Protein AF-A0A1Q9EUI8-F1 (afdb_monomer_lite)

Structure (mmCIF, N/CA/C/O backbone):
data_AF-A0A1Q9EUI8-F1
#
_entry.id   AF-A0A1Q9EUI8-F1
#
loop_
_atom_site.group_PDB
_atom_site.id
_atom_site.type_symbol
_atom_site.label_atom_id
_atom_site.label_alt_id
_atom_site.label_comp_id
_atom_site.label_asym_id
_atom_site.label_entity_id
_atom_site.label_seq_id
_atom_site.pdbx_PDB_ins_code
_atom_site.Cartn_x
_atom_site.Cartn_y
_atom_site.Cartn_z
_atom_site.occupancy
_atom_site.B_iso_or_equiv
_atom_site.auth_seq_id
_atom_site.auth_comp_id
_atom_site.auth_asym_id
_atom_site.auth_atom_id
_atom_site.pdbx_PDB_model_num
ATOM 1 N N . MET A 1 1 ? -16.552 -0.511 20.738 1.00 85.88 1 MET A N 1
ATOM 2 C CA . MET A 1 1 ? -16.763 0.310 19.529 1.00 85.88 1 MET A CA 1
ATOM 3 C C . MET A 1 1 ? -15.415 0.880 19.146 1.00 85.88 1 MET A C 1
ATOM 5 O O . MET A 1 1 ? -14.606 1.103 20.036 1.00 85.88 1 MET A O 1
ATOM 9 N N . LEU A 1 2 ? -15.157 1.035 17.858 1.00 90.06 2 LEU A N 1
ATOM 10 C CA . LEU A 1 2 ? -13.995 1.731 17.328 1.00 90.06 2 LEU A CA 1
ATOM 11 C C . LEU A 1 2 ? -14.451 3.131 16.952 1.00 90.06 2 LEU A C 1
ATOM 13 O O . LEU A 1 2 ? -15.396 3.254 16.171 1.00 90.06 2 LEU A O 1
ATOM 17 N N . HIS A 1 3 ? -13.811 4.157 17.494 1.00 92.50 3 HIS A N 1
ATOM 18 C CA . HIS A 1 3 ? -14.064 5.537 17.092 1.00 92.50 3 HIS A CA 1
ATOM 19 C C . HIS A 1 3 ? -12.911 5.986 16.213 1.00 92.50 3 HIS A C 1
ATOM 21 O O . HIS A 1 3 ? -11.756 5.877 16.607 1.00 92.50 3 HIS A O 1
ATOM 27 N N . ILE A 1 4 ? -13.214 6.447 15.004 1.00 93.00 4 ILE A N 1
ATOM 28 C CA . ILE A 1 4 ? -12.215 6.948 14.070 1.00 93.00 4 ILE A CA 1
ATOM 29 C C . ILE A 1 4 ? -12.422 8.446 13.930 1.00 93.00 4 ILE A C 1
ATOM 31 O O . ILE A 1 4 ? -13.488 8.886 13.507 1.00 93.00 4 ILE A O 1
ATOM 35 N N . SER A 1 5 ? -11.398 9.224 14.253 1.00 93.31 5 SER A N 1
ATOM 36 C CA . SER A 1 5 ? -11.382 10.679 14.111 1.00 93.31 5 SER A CA 1
ATOM 37 C C . SER A 1 5 ? -10.176 11.142 13.301 1.00 93.31 5 SER A C 1
ATOM 39 O O . SER A 1 5 ? -9.190 10.426 13.145 1.00 93.31 5 SER A O 1
ATOM 41 N N . GLN A 1 6 ? -10.246 12.336 12.729 1.00 90.56 6 GLN A N 1
ATOM 42 C CA . GLN A 1 6 ? -9.088 12.981 12.115 1.00 90.56 6 GLN A CA 1
ATOM 43 C C . GLN A 1 6 ? -8.193 13.613 13.188 1.00 90.56 6 GLN A C 1
ATOM 45 O O . GLN A 1 6 ? -8.646 13.921 14.288 1.00 90.56 6 GLN A O 1
ATOM 50 N N . LEU A 1 7 ? -6.936 13.914 12.845 1.00 86.19 7 LEU A N 1
ATOM 51 C CA . LEU A 1 7 ? -6.047 14.704 13.716 1.00 86.19 7 LEU A CA 1
ATOM 52 C C . LEU A 1 7 ? -6.589 16.105 14.051 1.00 86.19 7 LEU A C 1
ATOM 54 O O . LEU A 1 7 ? -6.167 16.706 15.034 1.00 86.19 7 LEU A O 1
ATOM 58 N N . SER A 1 8 ? -7.522 16.624 13.249 1.00 86.06 8 SER A N 1
ATOM 59 C CA . SER A 1 8 ? -8.253 17.862 13.538 1.00 86.06 8 SER A CA 1
ATOM 60 C C . SER A 1 8 ? -9.225 17.733 14.722 1.00 86.06 8 SER A C 1
ATOM 62 O O . SER A 1 8 ? -9.720 18.750 15.201 1.00 86.06 8 SER A O 1
ATOM 64 N N . GLY A 1 9 ? -9.500 16.511 15.196 1.00 81.12 9 GLY A N 1
ATOM 65 C CA . GLY A 1 9 ? -10.494 16.210 16.229 1.00 81.12 9 GLY A CA 1
ATOM 66 C C . GLY A 1 9 ? -11.904 15.949 15.687 1.00 81.12 9 GLY A C 1
ATOM 67 O O . GLY A 1 9 ? -12.817 15.709 16.471 1.00 81.12 9 GLY A O 1
ATOM 68 N N . GLU A 1 10 ? -12.099 15.983 14.366 1.00 87.31 10 GLU A N 1
ATOM 69 C CA . GLU A 1 10 ? -13.381 15.658 13.732 1.00 87.31 10 GLU A CA 1
ATOM 70 C C . GLU A 1 10 ? -13.632 14.143 13.765 1.00 87.31 10 GLU A C 1
ATOM 72 O O . GLU A 1 10 ? -12.829 13.367 13.241 1.00 87.31 10 GLU A O 1
ATOM 77 N N . GLU A 1 11 ? -14.739 13.708 14.377 1.00 88.25 11 GLU A N 1
ATOM 78 C CA . GLU A 1 11 ? -15.150 12.300 14.354 1.00 88.25 11 GLU A CA 1
ATOM 79 C C . GLU A 1 11 ? -15.605 11.920 12.942 1.00 88.25 11 GLU A C 1
ATOM 81 O O . GLU A 1 11 ? -16.542 12.496 12.393 1.00 88.25 11 GLU A O 1
ATOM 86 N N . LEU A 1 12 ? -14.920 10.945 12.347 1.00 88.31 12 LEU A N 1
ATOM 87 C CA . LEU A 1 12 ? -15.160 10.509 10.980 1.00 88.31 12 LEU A CA 1
ATOM 88 C C . LEU A 1 12 ? -16.247 9.436 10.916 1.00 88.31 12 LEU A C 1
ATOM 90 O O . LEU A 1 12 ? -17.139 9.487 10.071 1.00 88.31 12 LEU A O 1
ATOM 94 N N . THR A 1 13 ? -16.134 8.428 11.783 1.00 90.19 13 THR A N 1
ATOM 95 C CA . THR A 1 13 ? -17.095 7.330 11.901 1.00 90.19 13 THR A CA 1
ATOM 96 C C . THR A 1 13 ? -16.857 6.549 13.189 1.00 90.19 13 THR A C 1
ATOM 98 O O . THR A 1 13 ? -15.729 6.456 13.673 1.00 90.19 13 THR A O 1
ATOM 101 N N . SER A 1 14 ? -17.904 5.904 13.696 1.00 89.31 14 SER A N 1
ATOM 102 C CA . SER A 1 14 ? -17.799 4.882 14.736 1.00 89.31 14 SER A CA 1
ATOM 103 C C . SER A 1 14 ? -18.289 3.538 14.203 1.00 89.31 14 SER A C 1
ATOM 105 O O . SER A 1 14 ? -19.238 3.474 13.422 1.00 89.31 14 SER A O 1
ATOM 107 N N . LEU A 1 15 ? -17.598 2.456 14.562 1.00 86.75 15 LEU A N 1
ATOM 108 C CA . LEU A 1 15 ? -17.857 1.115 14.036 1.00 86.75 15 LEU A CA 1
ATOM 109 C C . LEU A 1 15 ? -17.890 0.070 15.162 1.00 86.75 15 LEU A C 1
ATOM 111 O O . LEU A 1 15 ? -17.099 0.139 16.108 1.00 86.75 15 LEU A O 1
ATOM 115 N N . PRO A 1 16 ? -18.779 -0.933 15.093 1.00 85.12 16 PRO A N 1
ATOM 116 C CA . PRO A 1 16 ? -18.750 -2.057 16.018 1.00 85.12 16 PRO A CA 1
ATOM 117 C C . PRO A 1 16 ? -17.591 -3.012 15.692 1.00 85.12 16 PRO A C 1
ATOM 119 O O . PRO A 1 16 ? -17.261 -3.242 14.531 1.00 85.12 16 PRO A O 1
ATOM 122 N N . LEU A 1 17 ? -17.007 -3.626 16.728 1.00 76.00 17 LEU A N 1
ATOM 123 C CA . LEU A 1 17 ? -15.852 -4.538 16.610 1.00 76.00 17 LEU A CA 1
ATOM 124 C C . LEU A 1 17 ? -16.139 -5.785 15.755 1.00 76.00 17 LEU A C 1
ATOM 126 O O . LEU A 1 17 ? -15.222 -6.421 15.261 1.00 76.00 17 LEU A O 1
ATOM 130 N N . ALA A 1 18 ? -17.412 -6.135 15.559 1.00 76.44 18 ALA A N 1
ATOM 131 C CA . ALA A 1 18 ? -17.811 -7.311 14.787 1.00 76.44 18 ALA A CA 1
ATOM 132 C C . ALA A 1 18 ? -17.657 -7.144 13.262 1.00 76.44 18 ALA A C 1
ATOM 134 O O . ALA A 1 18 ? -17.739 -8.132 12.536 1.00 76.44 18 ALA A O 1
ATOM 135 N N . GLU A 1 19 ? -17.477 -5.919 12.759 1.00 75.75 19 GLU A N 1
ATOM 136 C CA . GLU A 1 19 ? -17.459 -5.642 11.314 1.00 75.75 19 GLU A CA 1
ATOM 137 C C . GLU A 1 19 ? -16.065 -5.678 10.674 1.00 75.75 19 GLU A C 1
ATOM 139 O O . GLU A 1 19 ? -15.961 -5.633 9.447 1.00 75.75 19 GLU A O 1
ATOM 144 N N . LEU A 1 20 ? -14.994 -5.724 11.470 1.00 82.62 20 LEU A N 1
ATOM 145 C CA . LEU A 1 20 ? -13.619 -5.584 10.993 1.00 82.62 20 LEU A CA 1
ATOM 146 C C . LEU A 1 20 ? -12.701 -6.581 11.698 1.00 82.62 20 LEU A C 1
ATOM 148 O O . LEU A 1 20 ? -12.780 -6.739 12.910 1.00 82.62 20 LEU A O 1
ATOM 152 N N . SER A 1 21 ? -11.815 -7.230 10.942 1.00 84.88 21 SER A N 1
ATOM 153 C CA . SER A 1 21 ? -10.797 -8.121 11.507 1.00 84.88 21 SER A CA 1
ATOM 154 C C . SER A 1 21 ? -9.554 -7.344 11.952 1.00 84.88 21 SER A C 1
ATOM 156 O O . SER A 1 21 ? -9.131 -7.443 13.102 1.00 84.88 21 SER A O 1
ATOM 158 N N . ASP A 1 22 ? -9.005 -6.528 11.048 1.00 90.62 22 ASP A N 1
ATOM 159 C CA . ASP A 1 22 ? -7.679 -5.925 11.190 1.00 90.62 22 ASP A CA 1
ATOM 160 C C . ASP A 1 22 ? -7.650 -4.473 10.687 1.00 90.62 22 ASP A C 1
ATOM 162 O O . ASP A 1 22 ? -8.533 -4.014 9.949 1.00 90.62 22 ASP A O 1
ATOM 166 N N . VAL A 1 23 ? -6.582 -3.755 11.034 1.00 90.69 23 VAL A N 1
ATOM 167 C CA . VAL A 1 23 ? -6.323 -2.374 10.595 1.00 90.69 23 VAL A CA 1
ATOM 168 C C . VAL A 1 23 ? -6.336 -2.234 9.072 1.00 90.69 23 VAL A C 1
ATOM 170 O O . VAL A 1 23 ? -6.880 -1.250 8.560 1.00 90.69 23 VAL A O 1
ATOM 173 N N . LYS A 1 24 ? -5.821 -3.224 8.331 1.00 90.81 24 LYS A N 1
ATOM 174 C CA . LYS A 1 24 ? -5.903 -3.246 6.861 1.00 90.81 24 LYS A CA 1
ATOM 175 C C . LYS A 1 24 ? -7.343 -3.088 6.366 1.00 90.81 24 LYS A C 1
ATOM 177 O O . LYS A 1 24 ? -7.622 -2.229 5.527 1.00 90.81 24 LYS A O 1
ATOM 182 N N . ALA A 1 25 ? -8.263 -3.887 6.909 1.00 90.56 25 ALA A N 1
ATOM 183 C CA . ALA A 1 25 ? -9.671 -3.867 6.519 1.00 90.56 25 ALA A CA 1
ATOM 184 C C . ALA A 1 25 ? -10.327 -2.522 6.863 1.00 90.56 25 ALA A C 1
ATOM 186 O O . ALA A 1 25 ? -11.117 -1.997 6.074 1.00 90.56 25 ALA A O 1
ATOM 187 N N . LEU A 1 26 ? -9.952 -1.930 8.003 1.00 91.31 26 LEU A N 1
ATOM 188 C CA . LEU A 1 26 ? -10.417 -0.604 8.399 1.00 91.31 26 LEU A CA 1
ATOM 189 C C . LEU A 1 26 ? -9.962 0.471 7.400 1.00 91.31 26 LEU A C 1
ATOM 191 O O . LEU A 1 26 ? -10.805 1.195 6.874 1.00 91.31 26 LEU A O 1
ATOM 195 N N . LYS A 1 27 ? -8.669 0.533 7.056 1.00 91.38 27 LYS A N 1
ATOM 196 C CA . LYS A 1 27 ? -8.134 1.504 6.078 1.00 91.38 27 LYS A CA 1
ATOM 197 C C . LYS A 1 27 ? -8.788 1.363 4.699 1.00 91.38 27 LYS A C 1
ATOM 199 O O . LYS A 1 27 ? -9.186 2.355 4.083 1.00 91.38 27 LYS A O 1
ATOM 204 N N . GLN A 1 28 ? -8.962 0.128 4.223 1.00 90.12 28 GLN A N 1
ATOM 205 C CA . GLN A 1 28 ? -9.66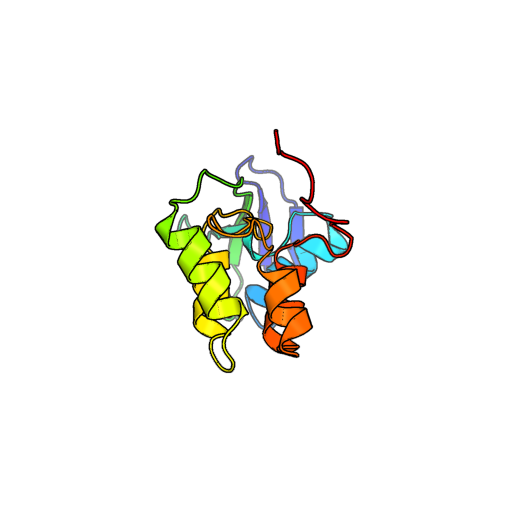2 -0.154 2.962 1.00 90.12 28 GLN A CA 1
ATOM 206 C C . GLN A 1 28 ? -11.132 0.286 2.996 1.00 90.12 28 GLN A C 1
ATOM 208 O O . GLN A 1 28 ? -11.684 0.712 1.977 1.00 90.12 28 GLN A O 1
ATOM 213 N N . ARG A 1 29 ? -11.795 0.168 4.150 1.00 90.19 29 ARG A N 1
ATOM 214 C CA . ARG A 1 29 ? -13.175 0.623 4.325 1.00 90.19 29 ARG A CA 1
ATOM 215 C C . ARG A 1 29 ? -13.262 2.145 4.358 1.00 90.19 29 ARG A C 1
ATOM 217 O O . ARG A 1 29 ? -14.128 2.689 3.679 1.00 90.19 29 ARG A O 1
ATOM 224 N N . LEU A 1 30 ? -12.338 2.821 5.041 1.00 90.38 30 LEU A N 1
ATOM 225 C CA . LEU A 1 30 ? -12.233 4.283 5.030 1.00 90.38 30 LEU A CA 1
ATOM 226 C C . LEU A 1 30 ? -12.044 4.824 3.607 1.00 90.38 30 LEU A C 1
ATOM 228 O O . LEU A 1 30 ? -12.724 5.770 3.212 1.00 90.38 30 LEU A O 1
ATOM 232 N N . HIS A 1 31 ? -11.202 4.169 2.804 1.00 90.69 31 HIS A N 1
ATOM 233 C CA . HIS A 1 31 ? -11.030 4.506 1.389 1.00 90.69 31 HIS A CA 1
ATOM 234 C C . HIS A 1 31 ? -12.351 4.387 0.610 1.00 90.69 31 HIS A C 1
ATOM 236 O O . HIS A 1 31 ? -12.794 5.346 -0.019 1.00 90.69 31 HIS A O 1
ATOM 242 N N . ARG A 1 32 ? -13.025 3.231 0.699 1.00 89.06 32 ARG A N 1
ATOM 243 C CA . ARG A 1 32 ? -14.249 2.954 -0.073 1.00 89.06 32 ARG A CA 1
ATOM 244 C C . ARG A 1 32 ? -15.474 3.752 0.374 1.00 89.06 32 ARG A C 1
ATOM 246 O O . ARG A 1 32 ? -16.282 4.120 -0.470 1.00 89.06 32 ARG A O 1
ATOM 253 N N . GLN A 1 33 ? -15.654 3.967 1.676 1.00 87.88 33 GLN A N 1
ATOM 254 C CA . GLN A 1 33 ? -16.870 4.583 2.222 1.00 87.88 33 GLN A CA 1
ATOM 255 C C . GLN A 1 33 ? -16.751 6.095 2.402 1.00 87.88 33 GLN A C 1
ATOM 257 O O . GLN A 1 33 ? -17.740 6.796 2.217 1.00 87.88 33 GLN A O 1
ATOM 262 N N . HIS A 1 34 ? -15.561 6.600 2.733 1.00 86.12 34 HIS A N 1
ATOM 263 C CA . HIS A 1 34 ? -15.348 8.021 3.025 1.00 86.12 34 HIS A CA 1
ATOM 264 C C . HIS A 1 34 ? -14.529 8.741 1.946 1.00 86.12 34 HIS A C 1
ATOM 266 O O . HIS A 1 34 ? -14.219 9.918 2.104 1.00 86.12 34 HIS A O 1
ATOM 272 N N . GLY A 1 35 ? -14.151 8.054 0.860 1.00 86.06 35 GLY A N 1
ATOM 273 C CA . GLY A 1 35 ? -13.347 8.640 -0.217 1.00 86.06 35 GLY A CA 1
ATOM 274 C C . GLY A 1 35 ? -11.940 9.048 0.229 1.00 86.06 35 GLY A C 1
ATOM 275 O O . GLY A 1 35 ? -11.301 9.875 -0.420 1.00 86.06 35 GLY A O 1
ATOM 276 N N . MET A 1 36 ? -11.460 8.501 1.350 1.00 88.06 36 MET A N 1
ATOM 277 C CA . MET A 1 36 ? -10.099 8.737 1.828 1.00 88.06 36 MET A CA 1
ATOM 278 C C . MET A 1 36 ? -9.069 8.220 0.823 1.00 88.06 36 MET A C 1
ATOM 280 O O . MET A 1 36 ? -9.392 7.350 0.021 1.00 88.06 36 MET A O 1
ATOM 284 N N . PRO A 1 37 ? -7.818 8.705 0.846 1.00 89.19 37 PRO A N 1
ATOM 285 C CA . PRO A 1 37 ? -6.774 8.174 -0.027 1.00 89.19 37 PRO A CA 1
ATOM 286 C C . PRO A 1 37 ? -6.494 6.685 0.259 1.00 89.19 37 PRO A C 1
ATOM 288 O O . PRO A 1 37 ? -6.959 6.164 1.271 1.00 89.19 37 PRO A O 1
ATOM 291 N N . PRO A 1 38 ? -5.760 5.969 -0.609 1.00 90.06 38 PRO A N 1
ATOM 292 C CA . PRO A 1 38 ? -5.550 4.528 -0.460 1.00 90.06 38 PRO A CA 1
ATOM 293 C C . PRO A 1 38 ? -4.859 4.143 0.856 1.00 90.06 38 PRO A C 1
ATOM 295 O O . PRO A 1 38 ? -4.243 4.993 1.503 1.00 90.06 38 PRO A O 1
ATOM 298 N N . ARG A 1 39 ? -4.934 2.864 1.264 1.00 90.06 39 ARG A N 1
ATOM 299 C CA . ARG A 1 39 ? -4.496 2.418 2.610 1.00 90.06 39 ARG A CA 1
ATOM 300 C C . ARG A 1 39 ? -3.063 2.824 2.961 1.00 90.06 39 ARG A C 1
ATOM 302 O O . ARG A 1 39 ? -2.786 3.182 4.100 1.00 90.06 39 ARG A O 1
ATOM 309 N N . PHE A 1 40 ? -2.186 2.840 1.966 1.00 90.19 40 PHE A N 1
ATOM 310 C CA . PHE A 1 40 ? -0.775 3.198 2.089 1.00 90.19 40 PHE A CA 1
ATOM 311 C C . PHE A 1 40 ? -0.555 4.665 2.478 1.00 90.19 40 PHE A C 1
ATOM 313 O O . PHE A 1 40 ? 0.417 5.004 3.146 1.00 90.19 40 PHE A O 1
ATOM 320 N N . ARG A 1 41 ? -1.518 5.531 2.151 1.00 91.62 41 ARG A N 1
ATOM 321 C CA . ARG A 1 41 ? -1.534 6.948 2.532 1.00 91.62 41 ARG A CA 1
ATOM 322 C C . ARG A 1 41 ? -2.270 7.214 3.839 1.00 91.62 41 ARG A C 1
ATOM 324 O O . ARG A 1 41 ? -2.322 8.360 4.277 1.00 91.62 41 ARG A O 1
ATOM 331 N N . GLN A 1 42 ? -2.851 6.189 4.454 1.00 91.69 42 GLN A N 1
ATOM 332 C CA . GLN A 1 42 ? -3.531 6.297 5.736 1.00 91.69 42 GLN A CA 1
ATOM 333 C C . GLN A 1 42 ? -2.641 5.731 6.851 1.00 91.69 42 GLN A C 1
ATOM 335 O O . GLN A 1 42 ? -2.193 4.579 6.821 1.00 91.69 42 GLN A O 1
ATOM 340 N N . ARG A 1 43 ? -2.411 6.534 7.888 1.00 92.00 43 ARG A N 1
ATOM 341 C CA . ARG A 1 43 ? -1.766 6.111 9.133 1.00 92.00 43 ARG A CA 1
ATOM 342 C C . ARG A 1 43 ? -2.795 6.174 10.245 1.00 92.00 43 ARG A C 1
ATOM 344 O O . ARG A 1 43 ? -3.291 7.250 10.556 1.00 92.00 43 ARG A O 1
ATOM 351 N N . LEU A 1 44 ? -3.139 5.016 10.802 1.00 91.88 44 LEU A N 1
ATOM 352 C CA . LEU A 1 44 ? -3.984 4.955 11.988 1.00 91.88 44 LEU A CA 1
ATOM 353 C C . LEU A 1 44 ? -3.095 5.027 13.217 1.00 91.88 44 LEU A C 1
ATOM 355 O O . LEU A 1 44 ? -2.108 4.301 13.308 1.00 91.88 44 LEU A O 1
ATOM 359 N N . LEU A 1 45 ? -3.451 5.916 14.127 1.00 93.00 45 LEU A N 1
ATOM 360 C CA . LEU A 1 45 ? -2.749 6.172 15.367 1.00 93.00 45 LEU A CA 1
ATOM 361 C C . LEU A 1 45 ? -3.676 5.795 16.520 1.00 93.00 45 LEU A C 1
ATOM 363 O O . LEU A 1 45 ? -4.819 6.242 16.551 1.00 93.00 45 LEU A O 1
ATOM 367 N N . HIS A 1 46 ? -3.186 5.015 17.472 1.00 91.94 46 HIS A N 1
ATOM 368 C CA . HIS A 1 46 ? -3.861 4.772 18.742 1.00 91.94 46 HIS A CA 1
ATOM 369 C C . HIS A 1 46 ? -2.982 5.336 19.853 1.00 91.94 46 HIS A C 1
ATOM 371 O O . HIS A 1 46 ? -1.809 4.974 19.951 1.00 91.94 46 HIS A O 1
ATOM 377 N N . GLU A 1 47 ? -3.513 6.287 20.624 1.00 88.19 47 GLU A N 1
ATOM 378 C CA . GLU A 1 47 ? -2.758 6.995 21.674 1.00 88.19 47 GLU A CA 1
ATOM 379 C C . GLU A 1 47 ? -1.428 7.599 21.163 1.00 88.19 47 GLU A C 1
ATOM 381 O O . GLU A 1 47 ? -0.419 7.625 21.861 1.00 88.19 47 GLU A O 1
ATOM 386 N N . GLY A 1 48 ? -1.410 8.064 19.907 1.00 86.00 48 GLY A N 1
ATOM 387 C CA . GLY A 1 48 ? -0.224 8.633 19.253 1.00 86.00 48 GLY A CA 1
ATOM 388 C C . GLY A 1 48 ? 0.732 7.615 18.615 1.00 86.00 48 GLY A C 1
ATOM 389 O O . GLY A 1 48 ? 1.683 8.025 17.952 1.00 86.00 48 GLY A O 1
ATOM 390 N N . ASN A 1 49 ? 0.474 6.311 18.742 1.00 90.38 49 ASN A N 1
ATOM 391 C CA . ASN A 1 49 ? 1.301 5.256 18.152 1.00 90.38 49 ASN A CA 1
ATOM 392 C C . ASN A 1 49 ? 0.710 4.744 16.837 1.00 90.38 49 ASN A C 1
ATOM 394 O O . ASN A 1 49 ? -0.467 4.391 16.782 1.00 90.38 49 ASN A O 1
ATOM 398 N N . ALA A 1 50 ? 1.530 4.659 15.787 1.00 90.25 50 ALA A N 1
ATOM 399 C CA . ALA A 1 50 ? 1.099 4.130 14.495 1.00 90.25 50 ALA A CA 1
ATOM 400 C C . ALA A 1 50 ? 0.822 2.625 14.577 1.00 90.25 50 ALA A C 1
ATOM 402 O O . 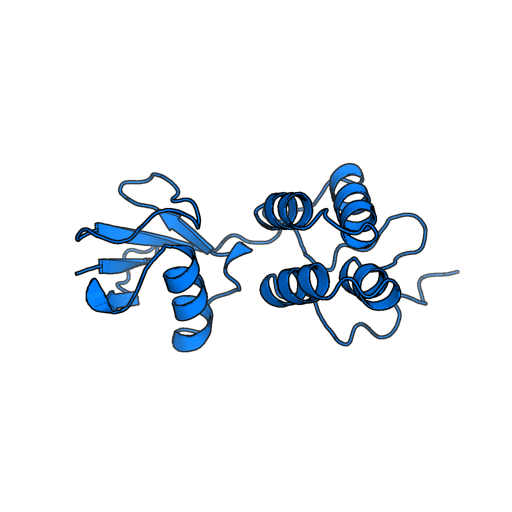ALA A 1 50 ? 1.668 1.854 15.028 1.00 90.25 50 ALA A O 1
ATOM 403 N N . LEU A 1 51 ? -0.357 2.219 14.112 1.00 91.00 51 LEU A N 1
ATOM 404 C CA . LEU A 1 51 ? -0.754 0.822 14.024 1.00 91.00 51 LEU A CA 1
ATOM 405 C C . LEU A 1 51 ? -0.365 0.227 12.667 1.00 91.00 51 LEU A C 1
ATOM 407 O O . LEU A 1 51 ? -0.640 0.810 11.608 1.00 91.00 51 LEU A O 1
ATOM 411 N N . ASP A 1 52 ? 0.236 -0.959 12.727 1.00 87.75 52 ASP A N 1
ATOM 412 C CA . ASP A 1 52 ? 0.505 -1.800 11.565 1.00 87.75 52 ASP A CA 1
ATOM 413 C C . ASP A 1 52 ? -0.804 -2.367 10.985 1.00 87.75 52 ASP A C 1
ATOM 415 O O . ASP A 1 52 ? -1.800 -2.530 11.692 1.00 87.75 52 ASP A O 1
ATOM 419 N N . ASP A 1 53 ? -0.799 -2.683 9.693 1.00 86.38 53 ASP A N 1
ATOM 420 C CA . ASP A 1 53 ? -1.931 -3.267 8.973 1.00 86.38 53 ASP A CA 1
ATOM 421 C C . ASP A 1 53 ? -2.364 -4.629 9.544 1.00 86.38 53 ASP A C 1
ATOM 423 O O . ASP A 1 53 ? -3.549 -4.965 9.460 1.00 86.38 53 ASP A O 1
ATOM 427 N N . ALA A 1 54 ? -1.435 -5.374 10.155 1.00 85.81 54 ALA A N 1
ATOM 428 C CA . ALA A 1 54 ? -1.679 -6.676 10.778 1.00 85.81 54 ALA A CA 1
ATOM 429 C C . ALA A 1 54 ? -2.278 -6.608 12.200 1.00 85.81 54 ALA A C 1
ATOM 431 O O . ALA A 1 54 ? -2.564 -7.651 12.795 1.00 85.81 54 ALA A O 1
ATOM 432 N N . VAL A 1 55 ? -2.447 -5.412 12.780 1.00 90.50 55 VAL A N 1
ATOM 433 C CA . VAL A 1 55 ? -3.024 -5.266 14.126 1.00 90.50 55 VAL A CA 1
ATOM 434 C C . VAL A 1 55 ? -4.509 -5.621 14.100 1.00 90.50 55 VAL A C 1
ATOM 436 O O . VAL A 1 55 ? -5.292 -5.037 13.346 1.00 90.50 55 VAL A O 1
ATOM 439 N N . LYS A 1 56 ? -4.896 -6.557 14.971 1.00 89.31 56 LYS A N 1
ATOM 440 C CA . LYS A 1 56 ? -6.288 -6.965 15.174 1.00 89.31 56 LYS A CA 1
ATOM 441 C C . LYS A 1 56 ? -7.055 -5.914 15.959 1.00 89.31 56 LYS A C 1
ATOM 443 O O . LYS A 1 56 ? -6.564 -5.391 16.956 1.00 89.31 56 LYS A O 1
ATOM 448 N N . LEU A 1 57 ? -8.283 -5.652 15.530 1.00 87.12 57 LEU A N 1
ATOM 449 C CA . LEU A 1 57 ? -9.184 -4.700 16.177 1.00 87.12 57 LEU A CA 1
ATOM 450 C C . LEU A 1 57 ? -10.203 -5.453 17.043 1.00 87.12 57 LEU A C 1
ATOM 452 O O . LEU A 1 57 ? -11.398 -5.449 16.765 1.00 87.12 57 LEU A O 1
ATOM 456 N N . ASP A 1 58 ? -9.720 -6.143 18.078 1.00 86.00 58 ASP A N 1
ATOM 457 C CA . ASP A 1 58 ? -10.549 -6.978 18.967 1.00 86.00 58 ASP A CA 1
ATOM 458 C C . ASP A 1 58 ? -11.127 -6.226 20.178 1.00 86.00 58 ASP A C 1
ATOM 460 O O . ASP A 1 58 ? -12.019 -6.725 20.868 1.00 86.00 58 ASP A O 1
ATOM 464 N N . SER A 1 59 ? -10.645 -5.008 20.414 1.00 87.81 59 SER A N 1
ATOM 465 C CA . SER A 1 59 ? -10.946 -4.200 21.590 1.00 87.81 59 SER A CA 1
ATOM 466 C C . SER A 1 59 ? -11.394 -2.803 21.178 1.00 87.81 59 SER A C 1
ATOM 468 O O . SER A 1 59 ? -11.044 -2.312 20.107 1.00 87.81 59 SER A O 1
ATOM 470 N N . ALA A 1 60 ? -12.194 -2.151 22.023 1.00 89.12 60 ALA A N 1
ATOM 471 C CA . ALA A 1 60 ? -12.604 -0.773 21.780 1.00 89.12 60 ALA A CA 1
ATOM 472 C C . ALA A 1 60 ? -11.379 0.152 21.829 1.00 89.12 60 ALA A C 1
ATOM 474 O O . ALA A 1 60 ? -10.613 0.093 22.788 1.00 89.12 60 ALA A O 1
ATOM 475 N N . MET A 1 61 ? -11.200 0.968 20.792 1.00 90.56 61 MET A N 1
ATOM 476 C CA . MET A 1 61 ? -10.049 1.854 20.627 1.00 90.56 61 MET A CA 1
ATOM 477 C C . MET A 1 61 ? -10.497 3.156 19.973 1.00 90.56 61 MET A C 1
ATOM 479 O O . MET A 1 61 ? -11.371 3.147 19.097 1.00 90.56 61 MET A O 1
ATOM 483 N N . ASP A 1 62 ? -9.841 4.243 20.364 1.00 91.81 62 ASP A N 1
ATOM 484 C CA . ASP A 1 62 ? -9.971 5.541 19.717 1.00 91.81 62 ASP A CA 1
ATOM 485 C C . ASP A 1 62 ? -8.797 5.714 18.755 1.00 91.81 62 ASP A C 1
ATOM 487 O O . ASP A 1 62 ? -7.628 5.760 19.147 1.00 91.81 62 ASP A O 1
ATOM 491 N N . LEU A 1 63 ? -9.116 5.754 17.467 1.00 93.12 63 LEU A N 1
ATOM 492 C CA . LEU A 1 63 ? -8.155 5.764 16.380 1.00 93.12 63 LEU A CA 1
ATOM 493 C C . LEU A 1 63 ? -8.167 7.124 15.698 1.00 93.12 63 LEU A C 1
ATOM 495 O O . LEU A 1 63 ? -9.208 7.619 15.271 1.00 93.12 63 LEU A O 1
ATOM 499 N N . GLN A 1 64 ? -6.989 7.706 15.534 1.00 93.75 64 GLN A N 1
ATOM 500 C CA . GLN A 1 64 ? -6.803 8.917 14.753 1.00 93.75 64 GLN A CA 1
ATOM 501 C C . GLN A 1 64 ? -6.250 8.557 13.382 1.00 93.75 64 GLN A C 1
ATOM 503 O O . GLN A 1 64 ? -5.240 7.864 13.275 1.00 93.75 64 GLN A O 1
ATOM 508 N N . VAL A 1 65 ? -6.894 9.030 12.320 1.00 92.31 65 VAL A N 1
ATOM 509 C CA . VAL A 1 65 ? -6.395 8.875 10.956 1.00 92.31 65 VAL A CA 1
ATOM 510 C C . VAL A 1 65 ? -5.584 10.100 10.546 1.00 92.31 65 VAL A C 1
ATOM 512 O O . VAL A 1 65 ? -6.059 11.237 10.553 1.00 92.31 65 VAL A O 1
ATOM 515 N N . LEU A 1 66 ? -4.337 9.844 10.165 1.00 91.81 66 LEU A N 1
ATOM 516 C CA . LEU A 1 66 ? -3.432 10.795 9.542 1.00 91.81 66 LEU A CA 1
ATOM 517 C C . LEU A 1 66 ? -3.300 10.451 8.058 1.00 91.81 66 LEU A C 1
ATOM 519 O O . LEU A 1 66 ? -2.931 9.332 7.693 1.00 91.81 66 LEU A O 1
ATOM 523 N N . ILE A 1 67 ? -3.577 11.433 7.203 1.00 91.00 67 ILE A N 1
ATOM 524 C CA . ILE A 1 67 ? -3.331 11.330 5.768 1.00 91.00 67 ILE A CA 1
ATOM 525 C C . ILE A 1 67 ? -1.892 11.751 5.493 1.00 91.00 67 ILE A C 1
ATOM 527 O O . ILE A 1 67 ? -1.490 12.872 5.798 1.00 91.00 67 ILE A O 1
ATOM 531 N N . VAL A 1 68 ? -1.135 10.856 4.870 1.00 90.62 68 VAL A N 1
ATOM 532 C CA . VAL A 1 68 ? 0.245 11.100 4.468 1.00 90.62 68 VAL A CA 1
ATOM 533 C C . VAL A 1 68 ? 0.278 11.488 2.988 1.00 90.62 68 VAL A C 1
ATOM 535 O O . VAL A 1 68 ? -0.330 10.843 2.122 1.00 90.62 68 VAL A O 1
ATOM 538 N N . ALA A 1 69 ? 0.943 12.603 2.694 1.00 88.69 69 ALA A N 1
ATOM 539 C CA . ALA A 1 69 ? 1.236 13.020 1.329 1.00 88.69 69 ALA A CA 1
ATOM 540 C C . ALA A 1 69 ? 2.433 12.237 0.782 1.00 88.69 69 ALA A C 1
ATOM 542 O O . ALA A 1 69 ? 3.282 11.789 1.549 1.00 88.69 69 ALA A O 1
ATOM 543 N N . PHE A 1 70 ? 2.505 12.092 -0.539 1.00 87.75 70 PHE A N 1
ATOM 544 C CA . PHE A 1 70 ? 3.718 11.584 -1.165 1.00 87.75 70 PHE A CA 1
ATOM 545 C C . PHE A 1 70 ? 4.865 12.573 -0.937 1.00 87.75 70 PHE A C 1
ATOM 547 O O . PHE A 1 70 ? 4.674 13.789 -1.002 1.00 87.75 70 PHE A O 1
ATOM 554 N N . SER A 1 71 ? 6.040 12.040 -0.652 1.00 87.06 71 SER A N 1
ATOM 555 C CA . SER A 1 71 ? 7.300 12.752 -0.533 1.00 87.06 71 SER A CA 1
ATOM 556 C C . SER A 1 71 ? 8.225 12.359 -1.676 1.00 87.06 71 SER A C 1
ATOM 558 O O . SER A 1 71 ? 8.037 11.325 -2.321 1.00 87.06 71 SER A O 1
ATOM 560 N N . GLU A 1 72 ? 9.262 13.165 -1.895 1.00 81.69 72 GLU A N 1
ATOM 561 C CA . GLU A 1 72 ? 10.339 12.786 -2.801 1.00 81.69 72 GLU A CA 1
ATOM 562 C C . GLU A 1 72 ? 10.959 11.462 -2.355 1.00 81.69 72 GLU A C 1
ATOM 564 O O . GLU A 1 72 ? 11.326 11.279 -1.191 1.00 81.69 72 GLU A O 1
ATOM 569 N N . VAL A 1 73 ? 11.056 10.534 -3.301 1.00 83.75 73 VAL A N 1
ATOM 570 C CA . VAL A 1 73 ? 11.759 9.273 -3.112 1.00 83.75 73 VAL A CA 1
ATOM 571 C C . VAL A 1 73 ? 13.138 9.335 -3.720 1.00 83.75 73 VAL A C 1
ATOM 573 O O . VAL A 1 73 ? 13.345 9.881 -4.803 1.00 83.75 73 VAL A O 1
ATOM 576 N N . SER A 1 74 ? 14.086 8.728 -3.017 1.00 89.12 74 SER A N 1
ATOM 577 C CA . SER A 1 74 ? 15.437 8.545 -3.528 1.00 89.12 74 SER A CA 1
ATOM 578 C C . SER A 1 74 ? 15.436 7.689 -4.797 1.00 89.12 74 SER A C 1
ATOM 580 O O . SER A 1 74 ? 14.585 6.816 -4.991 1.00 89.12 74 SER A O 1
ATOM 582 N N . GLU A 1 75 ? 16.442 7.892 -5.646 1.00 86.62 75 GLU A N 1
ATOM 583 C CA . GLU A 1 75 ? 16.675 7.049 -6.825 1.00 86.62 75 GLU A CA 1
ATOM 584 C C . GLU A 1 75 ? 16.765 5.566 -6.454 1.00 86.62 75 GLU A C 1
ATOM 586 O O . GLU A 1 75 ? 16.216 4.718 -7.155 1.00 86.62 75 GLU A O 1
ATOM 591 N N . GLN A 1 76 ? 17.379 5.267 -5.306 1.00 88.00 76 GLN A N 1
ATOM 592 C CA . GLN A 1 76 ? 17.481 3.913 -4.779 1.00 88.00 76 GLN A CA 1
ATOM 593 C C . GLN A 1 76 ? 16.102 3.293 -4.523 1.00 88.00 76 GLN A C 1
ATOM 595 O O . GLN A 1 76 ? 15.866 2.176 -4.965 1.00 88.00 76 GLN A O 1
ATOM 600 N N . GLN A 1 77 ? 15.179 4.016 -3.881 1.00 89.19 77 GLN A N 1
ATOM 601 C CA . GLN A 1 77 ? 13.822 3.522 -3.610 1.00 89.19 77 GLN A CA 1
ATOM 602 C C . GLN A 1 77 ? 13.016 3.306 -4.893 1.00 89.19 77 GLN A C 1
ATOM 604 O O . GLN A 1 77 ? 12.317 2.302 -5.010 1.00 89.19 77 GLN A O 1
ATOM 609 N N . ARG A 1 78 ? 13.134 4.209 -5.879 1.00 89.12 78 ARG A N 1
ATOM 610 C CA . ARG A 1 78 ? 12.483 4.026 -7.190 1.00 89.12 78 ARG A CA 1
ATOM 611 C C . ARG A 1 78 ? 12.986 2.769 -7.885 1.00 89.12 78 ARG A C 1
ATOM 613 O O . ARG A 1 78 ? 12.202 1.951 -8.359 1.00 89.12 78 ARG A O 1
ATOM 620 N N . ARG A 1 79 ? 14.308 2.607 -7.920 1.00 88.94 79 ARG A N 1
ATOM 621 C CA . ARG A 1 79 ? 14.966 1.462 -8.543 1.00 88.94 79 ARG A CA 1
ATOM 622 C C . ARG A 1 79 ? 14.618 0.157 -7.831 1.00 88.94 79 ARG A C 1
ATOM 624 O O . ARG A 1 79 ? 14.362 -0.846 -8.490 1.00 88.94 79 ARG A O 1
ATOM 631 N N . GLU A 1 80 ? 14.584 0.167 -6.505 1.00 91.19 80 GLU A N 1
ATOM 632 C CA . GLU A 1 80 ? 14.206 -0.992 -5.701 1.00 91.19 80 GLU A CA 1
ATOM 633 C C . GLU A 1 80 ? 12.747 -1.388 -5.943 1.00 91.19 80 GLU A C 1
ATOM 635 O O . GLU A 1 80 ? 12.482 -2.562 -6.198 1.00 91.19 80 GLU A O 1
ATOM 640 N N . LEU A 1 81 ? 11.826 -0.417 -5.989 1.00 91.75 81 LEU A N 1
ATOM 641 C CA . LEU A 1 81 ? 10.425 -0.668 -6.329 1.00 91.75 81 LEU A CA 1
ATOM 642 C C . LEU A 1 81 ? 10.289 -1.277 -7.727 1.00 91.75 81 LEU A C 1
ATOM 644 O O . LEU A 1 81 ? 9.572 -2.259 -7.892 1.00 91.75 81 LEU A O 1
ATOM 648 N N . TYR A 1 82 ? 11.011 -0.747 -8.717 1.00 90.94 82 TYR A N 1
ATOM 649 C CA . TYR A 1 82 ? 11.023 -1.292 -10.073 1.00 90.94 82 TYR A CA 1
ATOM 650 C C . TYR A 1 82 ? 11.521 -2.746 -10.115 1.00 90.94 82 TYR A C 1
ATOM 652 O O . TYR A 1 82 ? 10.849 -3.612 -10.677 1.00 90.94 82 TYR A O 1
ATOM 660 N N . TYR A 1 83 ? 12.671 -3.045 -9.500 1.00 90.69 83 TYR A N 1
ATOM 661 C CA . TYR A 1 83 ? 13.222 -4.405 -9.498 1.00 90.69 83 TYR A CA 1
ATOM 662 C C . TYR A 1 83 ? 12.335 -5.394 -8.745 1.00 90.69 83 TYR A C 1
ATOM 664 O O . TYR A 1 83 ? 12.132 -6.512 -9.220 1.00 90.69 83 TYR A O 1
ATOM 672 N N . CYS A 1 84 ? 11.785 -4.988 -7.599 1.00 92.12 84 CYS A N 1
ATOM 673 C CA . CYS A 1 84 ? 10.849 -5.818 -6.851 1.00 92.12 84 CYS A CA 1
ATOM 674 C C . CYS A 1 84 ? 9.570 -6.050 -7.657 1.00 92.12 84 CYS A C 1
ATOM 676 O O . CYS A 1 84 ? 9.099 -7.179 -7.727 1.00 92.12 84 CYS A O 1
ATOM 678 N N . ALA A 1 85 ? 9.058 -5.024 -8.342 1.00 91.19 85 ALA A N 1
ATOM 679 C CA . ALA A 1 85 ? 7.878 -5.157 -9.185 1.00 91.19 85 ALA A CA 1
ATOM 680 C C . ALA A 1 85 ? 8.111 -6.042 -10.419 1.00 91.19 85 ALA A C 1
ATOM 682 O O . ALA A 1 85 ? 7.173 -6.646 -10.929 1.00 91.19 85 ALA A O 1
ATOM 683 N N . ALA A 1 86 ? 9.353 -6.139 -10.894 1.00 90.50 86 ALA A N 1
ATOM 684 C CA . ALA A 1 86 ? 9.737 -6.999 -12.007 1.00 90.50 86 ALA A CA 1
ATOM 685 C C . ALA A 1 86 ? 9.973 -8.462 -11.596 1.00 90.50 86 ALA A C 1
ATOM 687 O O . ALA A 1 86 ? 9.951 -9.346 -12.456 1.00 90.50 86 ALA A O 1
ATOM 688 N N . SER A 1 87 ? 10.223 -8.734 -10.316 1.00 90.19 87 SER A N 1
ATOM 689 C CA . SER A 1 87 ? 10.595 -10.060 -9.825 1.00 90.19 87 SER A CA 1
ATOM 690 C C . SER A 1 87 ? 9.419 -10.763 -9.163 1.00 90.19 87 SER A C 1
ATOM 692 O O . SER A 1 87 ? 8.719 -10.195 -8.330 1.00 90.19 87 SER A O 1
ATOM 694 N N . ASP A 1 88 ? 9.272 -12.049 -9.465 1.00 81.75 88 ASP A N 1
ATOM 695 C CA . ASP A 1 88 ? 8.305 -12.896 -8.775 1.00 81.75 88 ASP A CA 1
ATOM 696 C C . ASP A 1 88 ? 8.684 -13.067 -7.290 1.00 81.75 88 ASP A C 1
ATOM 698 O O . ASP A 1 88 ? 9.864 -13.021 -6.920 1.00 81.75 88 ASP A O 1
ATOM 702 N N . GLY A 1 89 ? 7.674 -13.229 -6.434 1.00 79.06 89 GLY A N 1
ATOM 703 C CA . GLY A 1 89 ? 7.821 -13.484 -4.998 1.00 79.06 89 GLY A CA 1
ATOM 704 C C . GLY A 1 89 ? 8.261 -12.296 -4.130 1.00 79.06 89 GLY A C 1
ATOM 705 O O . GLY A 1 89 ? 8.497 -12.482 -2.938 1.00 79.06 89 GLY A O 1
ATOM 706 N N . ARG A 1 90 ? 8.353 -11.072 -4.672 1.00 90.19 90 ARG A N 1
ATOM 707 C CA . ARG A 1 90 ? 8.788 -9.864 -3.929 1.00 90.19 90 ARG A CA 1
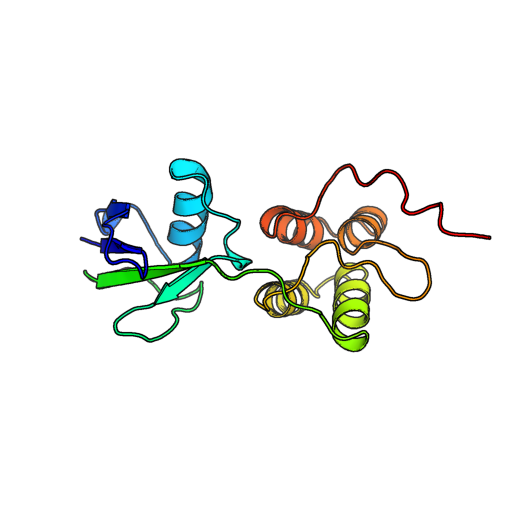ATOM 708 C C . ARG A 1 90 ? 7.640 -9.021 -3.368 1.00 90.19 90 ARG A C 1
ATOM 710 O O . ARG A 1 90 ? 7.835 -7.855 -3.035 1.00 90.19 90 ARG A O 1
ATOM 717 N N . LEU A 1 91 ? 6.450 -9.605 -3.219 1.00 91.12 91 LEU A N 1
ATOM 718 C CA . LEU A 1 91 ? 5.242 -8.903 -2.768 1.00 91.12 91 LEU A CA 1
ATOM 719 C C . LEU A 1 91 ? 5.447 -8.142 -1.447 1.00 91.12 91 LEU A C 1
ATOM 721 O O . LEU A 1 91 ? 5.074 -6.978 -1.349 1.00 91.12 91 LEU A O 1
ATOM 725 N N . ALA A 1 92 ? 6.084 -8.774 -0.457 1.00 91.31 92 ALA A N 1
ATOM 726 C CA . ALA A 1 92 ? 6.331 -8.160 0.850 1.00 91.31 92 ALA A CA 1
ATOM 727 C C . ALA A 1 92 ? 7.286 -6.954 0.775 1.00 91.31 92 ALA A C 1
ATOM 729 O O . ALA A 1 92 ? 7.121 -5.989 1.517 1.00 91.31 92 ALA A O 1
ATOM 730 N N . GLU A 1 93 ? 8.268 -6.987 -0.130 1.00 92.56 93 GLU A N 1
ATOM 731 C CA . GLU A 1 93 ? 9.197 -5.871 -0.342 1.00 92.56 93 GLU A CA 1
ATOM 732 C C . GLU A 1 93 ? 8.492 -4.704 -1.034 1.00 92.56 93 GLU A C 1
ATOM 734 O O . GLU A 1 93 ? 8.628 -3.560 -0.603 1.00 92.56 93 GLU A O 1
ATOM 739 N N . VAL A 1 94 ? 7.664 -4.995 -2.046 1.00 92.75 94 VAL A N 1
ATOM 740 C CA . VAL A 1 94 ? 6.818 -3.979 -2.686 1.00 92.75 94 VAL A CA 1
ATOM 741 C C . VAL A 1 94 ? 5.856 -3.364 -1.667 1.00 92.75 94 VAL A C 1
ATOM 743 O O . VAL A 1 94 ? 5.721 -2.145 -1.620 1.00 92.75 94 VAL A O 1
ATOM 746 N N . GLU A 1 95 ? 5.240 -4.169 -0.798 1.00 92.25 95 GLU A N 1
ATOM 747 C CA . GLU A 1 95 ? 4.361 -3.666 0.263 1.00 92.25 95 GLU A CA 1
ATOM 748 C C . GLU A 1 95 ? 5.113 -2.752 1.233 1.00 92.25 95 GLU A C 1
ATOM 750 O O . GLU A 1 95 ? 4.642 -1.652 1.511 1.00 92.25 95 GLU A O 1
ATOM 755 N N . ALA A 1 96 ? 6.299 -3.152 1.697 1.00 90.62 96 ALA A N 1
ATOM 756 C CA . ALA A 1 96 ? 7.114 -2.344 2.600 1.00 90.62 96 ALA A CA 1
ATOM 757 C C . ALA A 1 96 ? 7.527 -0.999 1.978 1.00 90.62 96 ALA A C 1
ATOM 759 O O . ALA A 1 96 ? 7.465 0.031 2.651 1.00 90.62 96 ALA A O 1
ATOM 760 N N . LEU A 1 97 ? 7.896 -0.992 0.694 1.00 91.38 97 LEU A N 1
ATOM 761 C CA . LEU A 1 97 ? 8.205 0.235 -0.041 1.00 91.38 97 LEU A CA 1
ATOM 762 C C . LEU A 1 97 ? 6.972 1.132 -0.157 1.00 91.38 97 LEU A C 1
ATOM 764 O O . LEU A 1 97 ? 7.047 2.308 0.177 1.00 91.38 97 LEU A O 1
ATOM 768 N N . LEU A 1 98 ? 5.817 0.581 -0.532 1.00 91.44 98 LEU A N 1
ATOM 769 C CA . LEU A 1 98 ? 4.571 1.342 -0.662 1.00 91.44 98 LEU A CA 1
ATOM 770 C C . LEU A 1 98 ? 4.030 1.853 0.681 1.00 91.44 98 LEU A C 1
ATOM 772 O O . LEU A 1 98 ? 3.256 2.804 0.703 1.00 91.44 98 LEU A O 1
ATOM 776 N N . GLN A 1 99 ? 4.431 1.264 1.811 1.00 89.31 99 GLN A N 1
ATOM 777 C CA . GLN A 1 99 ? 4.165 1.829 3.139 1.00 89.31 99 GLN A CA 1
ATOM 778 C C . GLN A 1 99 ? 5.000 3.094 3.409 1.00 89.31 99 GLN A C 1
ATOM 780 O O . GLN A 1 99 ? 4.693 3.865 4.321 1.00 89.31 99 GLN A O 1
ATOM 785 N N . LEU A 1 100 ? 6.049 3.372 2.646 1.00 88.69 100 LEU A N 1
ATOM 786 C CA . LEU A 1 100 ? 6.683 4.683 2.698 1.00 88.69 100 LEU A CA 1
ATOM 787 C C . LEU A 1 100 ? 5.768 5.720 2.026 1.00 88.69 100 LEU A C 1
ATOM 789 O O . LEU A 1 100 ? 4.925 5.361 1.207 1.00 88.69 100 LEU A O 1
ATOM 793 N N . PRO A 1 101 ? 5.904 7.016 2.353 1.00 87.88 101 PRO A N 1
ATOM 794 C CA . PRO A 1 101 ? 5.192 8.096 1.669 1.00 87.88 101 PRO A CA 1
ATOM 795 C C . PRO A 1 101 ? 5.685 8.279 0.225 1.00 87.88 101 PRO A C 1
ATOM 797 O O . PRO A 1 101 ? 6.113 9.358 -0.155 1.00 87.88 101 PRO A O 1
ATOM 800 N N . MET A 1 102 ? 5.659 7.235 -0.595 1.00 89.12 102 MET A N 1
ATOM 801 C CA . MET A 1 102 ? 6.143 7.257 -1.966 1.00 89.12 102 MET A CA 1
ATOM 802 C C . MET A 1 102 ? 5.013 7.204 -2.977 1.00 89.12 102 MET A C 1
ATOM 804 O O . MET A 1 102 ? 3.971 6.602 -2.727 1.00 89.12 102 MET A O 1
ATOM 808 N N . ASP A 1 103 ? 5.245 7.823 -4.130 1.00 89.56 103 ASP A N 1
ATOM 809 C CA . ASP A 1 103 ? 4.350 7.704 -5.273 1.00 89.56 103 ASP A CA 1
ATOM 810 C C . ASP A 1 103 ? 4.499 6.300 -5.900 1.00 89.56 103 ASP A C 1
ATOM 812 O O . ASP A 1 103 ? 5.612 5.932 -6.293 1.00 89.56 103 ASP A O 1
ATOM 816 N N . PRO A 1 104 ? 3.426 5.491 -5.995 1.00 90.38 104 PRO A N 1
ATOM 817 C CA . PRO A 1 104 ? 3.477 4.189 -6.660 1.00 90.38 104 PRO A CA 1
ATOM 818 C C . PRO A 1 104 ? 3.739 4.286 -8.174 1.00 90.38 104 PRO A C 1
ATOM 820 O O . PRO A 1 104 ? 4.179 3.305 -8.775 1.00 90.38 104 PRO A O 1
ATOM 823 N N . ASP A 1 105 ? 3.517 5.455 -8.788 1.00 89.75 105 ASP A N 1
ATOM 824 C CA . ASP A 1 105 ? 3.832 5.734 -10.195 1.00 89.75 105 ASP A CA 1
ATOM 825 C C . ASP A 1 105 ? 5.276 6.243 -10.379 1.00 89.75 105 ASP A C 1
ATOM 827 O O . ASP A 1 105 ? 5.632 6.781 -11.433 1.00 89.75 105 ASP A O 1
ATOM 831 N N . ALA A 1 106 ? 6.141 6.072 -9.372 1.00 87.94 106 ALA A N 1
ATOM 832 C CA . ALA A 1 106 ? 7.548 6.426 -9.465 1.00 87.94 106 ALA A CA 1
ATOM 833 C C . ALA A 1 106 ? 8.270 5.541 -10.493 1.00 87.94 106 ALA A C 1
ATOM 835 O O . ALA A 1 106 ? 8.730 4.438 -10.194 1.00 87.94 106 ALA A O 1
ATOM 836 N N . ALA A 1 107 ? 8.363 6.056 -11.718 1.00 85.94 107 ALA A N 1
ATOM 837 C CA . ALA A 1 107 ? 9.059 5.420 -12.823 1.00 85.94 107 ALA A CA 1
ATOM 838 C C . ALA A 1 107 ? 10.529 5.155 -12.483 1.00 85.94 107 ALA A C 1
ATOM 840 O O . ALA A 1 107 ? 11.127 5.879 -11.681 1.00 85.94 107 ALA A O 1
ATOM 841 N N . ASP A 1 108 ? 11.128 4.151 -13.117 1.00 85.19 108 ASP A N 1
ATOM 842 C CA . ASP A 1 108 ? 12.570 3.941 -13.032 1.00 85.19 108 ASP A CA 1
ATOM 843 C C . ASP A 1 108 ? 13.362 5.127 -13.636 1.00 85.19 108 ASP A C 1
ATOM 845 O O . ASP A 1 108 ? 12.819 6.025 -14.286 1.00 85.19 108 ASP A O 1
ATOM 849 N N . ASP A 1 109 ? 14.668 5.164 -13.380 1.00 81.75 109 ASP A N 1
ATOM 850 C CA . ASP A 1 109 ? 15.587 6.184 -13.891 1.00 81.75 109 ASP A CA 1
ATOM 851 C C . ASP A 1 109 ? 16.141 5.901 -15.298 1.00 81.75 109 ASP A C 1
ATOM 853 O O . ASP A 1 109 ? 16.627 6.817 -15.957 1.00 81.75 109 ASP A O 1
ATOM 857 N N . VAL A 1 110 ? 16.099 4.649 -15.755 1.00 79.94 110 VAL A N 1
ATOM 858 C CA . VAL A 1 110 ? 16.823 4.167 -16.944 1.00 79.94 110 VAL A CA 1
ATOM 859 C C . VAL A 1 110 ? 15.967 4.225 -18.211 1.00 79.94 110 VAL A C 1
ATOM 861 O O . VAL A 1 110 ? 16.425 4.630 -19.278 1.00 79.94 110 VAL A O 1
ATOM 864 N N . HIS A 1 111 ? 14.727 3.777 -18.104 1.00 78.62 111 HIS A N 1
ATOM 865 C CA . HIS A 1 111 ? 13.751 3.599 -19.169 1.00 78.62 111 HIS A CA 1
ATOM 866 C C . HIS A 1 111 ? 12.465 4.395 -18.921 1.00 78.62 111 HIS A C 1
ATOM 868 O O . HIS A 1 111 ? 11.631 4.483 -19.822 1.00 78.62 111 HIS A O 1
ATOM 874 N N . GLY A 1 112 ? 12.287 4.954 -17.720 1.00 83.44 112 GLY A N 1
ATOM 875 C CA . GLY A 1 112 ? 11.064 5.651 -17.339 1.00 83.44 112 GLY A CA 1
ATOM 876 C C . GLY A 1 112 ? 9.863 4.708 -17.238 1.00 83.44 112 GLY A C 1
ATOM 877 O O . GLY A 1 112 ? 8.728 5.130 -17.467 1.00 83.44 112 GLY A O 1
ATOM 878 N N . ILE A 1 113 ? 10.085 3.423 -16.932 1.00 85.88 113 ILE A N 1
ATOM 879 C CA . ILE A 1 113 ? 9.010 2.435 -16.822 1.00 85.88 113 ILE A CA 1
ATOM 880 C C . ILE A 1 113 ? 8.409 2.491 -15.419 1.00 85.88 113 ILE A C 1
ATOM 882 O O . ILE A 1 113 ? 9.114 2.473 -14.411 1.00 85.88 113 ILE A O 1
ATOM 886 N N . LEU A 1 114 ? 7.077 2.531 -15.355 1.00 90.06 114 LEU A N 1
ATOM 887 C CA . LEU A 1 114 ? 6.342 2.475 -14.095 1.00 90.06 114 LEU A CA 1
ATOM 888 C C . LEU A 1 114 ? 6.370 1.058 -13.498 1.00 90.06 114 LEU A C 1
ATOM 890 O O . LEU A 1 114 ? 6.241 0.084 -14.252 1.00 90.06 114 LEU A O 1
ATOM 894 N N . PRO A 1 115 ? 6.407 0.924 -12.160 1.00 91.25 115 PRO A N 1
ATOM 895 C CA . PRO A 1 115 ? 6.338 -0.368 -11.474 1.00 91.25 115 PRO A CA 1
ATOM 896 C C . PRO A 1 115 ? 5.151 -1.231 -11.927 1.00 91.25 115 PRO A C 1
ATOM 898 O O . PRO A 1 115 ? 5.299 -2.424 -12.188 1.00 91.25 115 PRO A O 1
ATOM 901 N N . LEU A 1 116 ? 3.979 -0.613 -12.126 1.00 91.62 116 LEU A N 1
ATOM 902 C CA . LEU A 1 116 ? 2.770 -1.312 -12.575 1.00 91.62 116 LEU A CA 1
ATOM 903 C C . LEU A 1 116 ? 2.944 -1.939 -13.966 1.00 91.62 116 LEU A C 1
ATOM 905 O O . LEU A 1 116 ? 2.461 -3.045 -14.220 1.00 91.62 116 LEU A O 1
ATOM 909 N N . ARG A 1 117 ? 3.659 -1.253 -14.868 1.00 89.06 117 ARG A N 1
ATOM 910 C CA . ARG A 1 117 ? 3.891 -1.716 -16.240 1.00 89.06 117 ARG A CA 1
ATOM 911 C C . ARG A 1 117 ? 4.800 -2.936 -16.258 1.00 89.06 117 ARG A C 1
ATOM 913 O O . ARG A 1 117 ? 4.464 -3.903 -16.936 1.00 89.06 117 ARG A O 1
ATOM 920 N N . ILE A 1 118 ? 5.913 -2.909 -15.524 1.00 91.00 118 ILE A N 1
ATOM 921 C CA . ILE A 1 118 ? 6.846 -4.042 -15.507 1.00 91.00 118 ILE A CA 1
ATOM 922 C C . ILE A 1 118 ? 6.241 -5.269 -14.806 1.00 91.00 118 ILE A C 1
ATOM 924 O O . ILE A 1 118 ? 6.362 -6.379 -15.321 1.00 91.00 118 ILE A O 1
ATOM 928 N N . ALA A 1 119 ? 5.488 -5.071 -13.717 1.00 92.44 119 ALA A N 1
ATOM 929 C CA . ALA A 1 119 ? 4.758 -6.151 -13.050 1.00 92.44 119 ALA A CA 1
ATOM 930 C C . ALA A 1 119 ? 3.716 -6.793 -13.979 1.00 92.44 119 ALA A C 1
ATOM 932 O O . ALA A 1 119 ? 3.639 -8.017 -14.087 1.00 92.44 119 ALA A O 1
ATOM 933 N N . SER A 1 120 ? 2.967 -5.969 -14.720 1.00 91.12 120 SER A N 1
ATOM 934 C CA . SER A 1 120 ? 1.974 -6.446 -15.692 1.00 91.12 120 SER A CA 1
ATOM 935 C C . SER A 1 120 ? 2.616 -7.193 -16.863 1.00 91.12 120 SER A C 1
ATOM 937 O O . SER A 1 120 ? 2.102 -8.224 -17.287 1.00 91.12 120 SER A O 1
ATOM 939 N N . GLN A 1 121 ? 3.748 -6.699 -17.380 1.00 90.38 121 GLN A N 1
ATOM 940 C CA . GLN A 1 121 ? 4.495 -7.349 -18.465 1.00 90.38 121 GLN A CA 1
ATOM 941 C C . GLN A 1 121 ? 5.017 -8.730 -18.063 1.00 90.38 121 GLN A C 1
ATOM 943 O O . GLN A 1 121 ? 5.003 -9.646 -18.885 1.00 90.38 121 GLN A O 1
ATOM 948 N N . ASN A 1 122 ? 5.439 -8.880 -16.808 1.00 90.75 122 ASN A N 1
ATOM 949 C CA . ASN A 1 122 ? 5.970 -10.136 -16.288 1.00 90.75 122 ASN A CA 1
ATOM 950 C C . ASN A 1 122 ? 4.884 -11.080 -15.743 1.00 90.75 122 ASN A C 1
ATOM 952 O O . ASN A 1 122 ? 5.188 -12.230 -15.439 1.00 90.75 122 ASN A O 1
ATOM 956 N N . GLY A 1 123 ? 3.625 -10.633 -15.671 1.00 90.81 123 GLY A N 1
ATOM 957 C CA . GLY A 1 123 ? 2.496 -11.443 -15.208 1.00 90.81 123 GLY A CA 1
ATOM 958 C C . GLY A 1 123 ? 2.378 -11.554 -13.686 1.00 90.81 123 GLY A C 1
ATOM 959 O O . GLY A 1 123 ? 1.718 -12.469 -13.196 1.00 90.81 123 GLY A O 1
ATOM 960 N N . HIS A 1 124 ? 2.981 -10.630 -12.936 1.00 93.81 124 HIS A N 1
ATOM 961 C CA . HIS A 1 124 ? 2.998 -10.645 -11.470 1.00 93.81 124 HIS A CA 1
ATOM 962 C C . HIS A 1 124 ? 1.705 -10.054 -10.907 1.00 93.81 124 HIS A C 1
ATOM 964 O O . HIS A 1 124 ? 1.680 -8.922 -10.425 1.00 93.81 124 HIS A O 1
ATOM 970 N N . VAL A 1 125 ? 0.614 -10.816 -11.010 1.00 91.94 125 VAL A N 1
ATOM 971 C CA . VAL A 1 125 ? -0.751 -10.373 -10.668 1.00 91.94 125 VAL A CA 1
ATOM 972 C C . VAL A 1 125 ? -0.835 -9.809 -9.249 1.00 91.94 125 VAL A C 1
ATOM 974 O O . VAL A 1 125 ? -1.356 -8.712 -9.072 1.00 91.94 125 VAL A O 1
ATOM 977 N N . ASP A 1 126 ? -0.247 -10.485 -8.261 1.00 93.62 126 ASP A N 1
ATOM 978 C CA . ASP A 1 126 ? -0.298 -10.046 -6.859 1.00 93.62 126 ASP A CA 1
ATOM 979 C C . ASP A 1 126 ? 0.362 -8.668 -6.659 1.00 93.62 126 ASP A C 1
ATOM 981 O O . ASP A 1 126 ? -0.131 -7.819 -5.916 1.00 93.62 126 ASP A O 1
ATOM 985 N N . VAL A 1 127 ? 1.472 -8.414 -7.362 1.00 94.06 127 VAL A N 1
ATOM 986 C CA . VAL A 1 127 ? 2.175 -7.122 -7.337 1.00 94.06 127 VAL A CA 1
ATOM 987 C C . VAL A 1 127 ? 1.352 -6.044 -8.042 1.00 94.06 127 VAL A C 1
ATOM 989 O O . VAL A 1 127 ? 1.280 -4.912 -7.562 1.00 94.06 127 VAL A O 1
ATOM 992 N N . VAL A 1 128 ? 0.718 -6.383 -9.168 1.00 92.69 128 VAL A N 1
ATOM 993 C CA . VAL A 1 128 ? -0.183 -5.479 -9.894 1.00 92.69 128 VAL A CA 1
ATOM 994 C C . VAL A 1 128 ? -1.341 -5.055 -8.993 1.00 92.69 128 VAL A C 1
ATOM 996 O O . VAL A 1 128 ? -1.590 -3.860 -8.853 1.00 92.69 128 VAL A O 1
ATOM 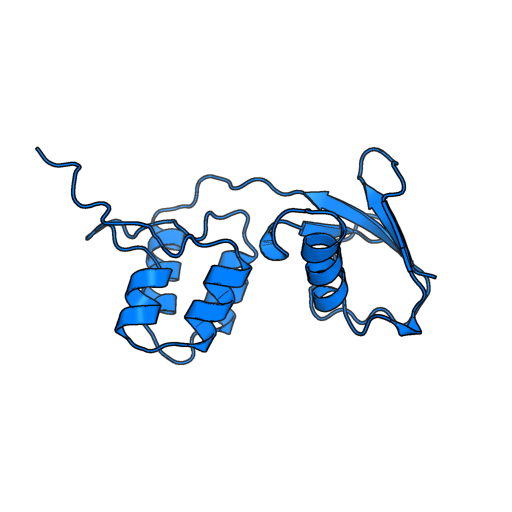999 N N . GLU A 1 129 ? -2.009 -6.002 -8.333 1.00 92.31 129 GLU A N 1
ATOM 1000 C CA . GLU A 1 129 ? -3.100 -5.708 -7.400 1.00 92.31 129 GLU A CA 1
ATOM 1001 C C . GLU A 1 129 ? -2.645 -4.793 -6.258 1.00 92.31 129 GLU A C 1
ATOM 1003 O O . GLU A 1 129 ? -3.337 -3.829 -5.925 1.00 92.31 129 GLU A O 1
ATOM 1008 N N . LEU A 1 130 ? -1.457 -5.041 -5.703 1.00 93.00 130 LEU A N 1
ATOM 1009 C CA . LEU A 1 130 ? -0.903 -4.242 -4.615 1.00 93.00 130 LEU A CA 1
ATOM 1010 C C . LEU A 1 130 ? -0.590 -2.798 -5.039 1.00 93.00 130 LEU A C 1
ATOM 1012 O O . LEU A 1 130 ? -0.893 -1.854 -4.307 1.00 93.00 130 LEU A O 1
ATOM 1016 N N . LEU A 1 131 ? -0.019 -2.608 -6.230 1.00 92.56 131 LEU A N 1
ATOM 1017 C CA . LEU A 1 131 ? 0.261 -1.282 -6.787 1.00 92.56 131 LEU A CA 1
ATOM 1018 C C . LEU A 1 131 ? -1.032 -0.509 -7.071 1.00 92.56 131 LEU A C 1
ATOM 1020 O O . LEU A 1 131 ? -1.126 0.678 -6.753 1.00 92.56 131 LEU A O 1
ATOM 1024 N N . LEU A 1 132 ? -2.058 -1.175 -7.604 1.00 91.56 132 LEU A N 1
ATOM 1025 C CA . LEU A 1 132 ? -3.379 -0.573 -7.799 1.00 91.56 132 LEU A CA 1
ATOM 1026 C C . LEU A 1 132 ? -4.031 -0.194 -6.469 1.00 91.56 132 LEU A C 1
ATOM 1028 O O . LEU A 1 132 ? -4.618 0.882 -6.351 1.00 91.56 132 LEU A O 1
ATOM 1032 N N . GLU A 1 133 ? -3.876 -1.029 -5.443 1.00 90.38 133 GLU A N 1
ATOM 1033 C CA . GLU A 1 133 ? -4.317 -0.715 -4.086 1.00 90.38 133 GLU A CA 1
ATOM 1034 C C . GLU A 1 133 ? -3.554 0.479 -3.488 1.00 90.38 133 GLU A C 1
ATOM 1036 O O . GLU A 1 133 ? -4.108 1.207 -2.667 1.00 90.38 133 GLU A O 1
ATOM 1041 N N . ALA A 1 134 ? -2.312 0.734 -3.911 1.00 90.38 134 ALA A N 1
ATOM 1042 C CA . ALA A 1 134 ? -1.572 1.952 -3.571 1.00 90.38 134 ALA A CA 1
ATOM 1043 C C . ALA A 1 134 ? -2.010 3.194 -4.357 1.00 90.38 134 ALA A C 1
ATOM 1045 O O . ALA A 1 134 ? -1.624 4.309 -4.003 1.00 90.38 134 ALA A O 1
ATOM 1046 N N . GLY A 1 135 ? -2.881 3.029 -5.353 1.00 88.88 135 GLY A N 1
ATOM 1047 C CA . GLY A 1 135 ? -3.369 4.106 -6.205 1.00 88.88 135 GLY A CA 1
ATOM 1048 C C . GLY A 1 135 ? -2.540 4.322 -7.468 1.00 88.88 135 GLY A C 1
ATOM 1049 O O . GLY A 1 135 ? -2.652 5.397 -8.056 1.00 88.88 135 GLY A O 1
ATOM 1050 N N . ALA A 1 136 ? -1.733 3.336 -7.885 1.00 89.38 136 ALA A N 1
ATOM 1051 C CA . ALA A 1 136 ? -1.040 3.371 -9.171 1.00 89.38 136 ALA A CA 1
ATOM 1052 C C . ALA A 1 136 ? -2.036 3.541 -10.324 1.00 89.38 136 ALA A C 1
ATOM 1054 O O . ALA A 1 136 ? -3.130 2.961 -10.327 1.00 89.38 136 ALA A O 1
ATOM 1055 N N . ARG A 1 137 ? -1.661 4.323 -11.334 1.00 87.12 137 ARG A N 1
ATOM 1056 C CA . ARG A 1 137 ? -2.545 4.618 -12.464 1.00 87.12 137 ARG A CA 1
ATOM 1057 C C . ARG A 1 137 ? -2.449 3.524 -13.525 1.00 87.12 137 ARG A C 1
ATOM 1059 O O . ARG A 1 137 ? -1.386 3.257 -14.071 1.00 87.12 137 ARG A O 1
ATOM 1066 N N . VAL A 1 138 ? -3.597 2.944 -13.882 1.00 78.88 138 VAL A N 1
ATOM 1067 C CA . VAL A 1 138 ? -3.706 1.910 -14.932 1.00 78.88 138 VAL A CA 1
ATOM 1068 C C . VAL A 1 138 ? -3.368 2.469 -16.320 1.00 78.88 138 VAL A C 1
ATOM 1070 O O . VAL A 1 138 ? -2.667 1.834 -17.100 1.00 78.88 138 VAL A O 1
ATOM 1073 N N . ASP A 1 139 ? -3.841 3.681 -16.617 1.00 66.81 139 ASP A N 1
ATOM 1074 C CA . ASP A 1 139 ? -3.825 4.261 -17.966 1.00 66.81 139 ASP A CA 1
ATOM 1075 C C . ASP A 1 139 ? -2.683 5.260 -18.193 1.00 66.81 139 ASP A C 1
ATOM 1077 O O . ASP A 1 139 ? -2.860 6.281 -18.868 1.00 66.81 139 ASP A O 1
ATOM 1081 N N . VAL A 1 140 ? -1.490 5.006 -17.649 1.00 59.00 140 VAL A N 1
ATOM 1082 C CA . VAL A 1 140 ? -0.322 5.825 -18.007 1.00 59.00 140 VAL A CA 1
ATOM 1083 C C . VAL A 1 140 ? 0.139 5.409 -19.402 1.00 59.00 140 VAL A C 1
ATOM 1085 O O . VAL A 1 140 ? 1.053 4.605 -19.582 1.00 59.00 140 VAL A O 1
ATOM 1088 N N . ARG A 1 141 ? -0.563 5.939 -20.413 1.00 55.22 141 ARG A N 1
ATOM 1089 C CA . ARG A 1 141 ? -0.128 5.952 -21.809 1.00 55.22 141 ARG A CA 1
ATOM 1090 C C . ARG A 1 141 ? 1.231 6.625 -21.843 1.00 55.22 141 ARG A C 1
ATOM 1092 O O . ARG A 1 141 ? 1.302 7.836 -21.687 1.00 55.22 141 ARG A O 1
ATOM 1099 N N . ASP A 1 142 ? 2.255 5.794 -21.981 1.00 50.81 142 ASP A N 1
ATOM 1100 C CA . ASP A 1 142 ? 3.624 6.133 -22.326 1.00 50.81 142 ASP A CA 1
ATOM 1101 C C . ASP A 1 142 ? 4.114 7.486 -21.774 1.00 50.81 142 ASP A C 1
ATOM 1103 O O . ASP A 1 142 ? 3.944 8.532 -22.397 1.00 50.81 142 ASP A O 1
ATOM 1107 N N . LEU A 1 143 ? 4.926 7.444 -20.712 1.00 52.31 143 LEU A N 1
ATOM 1108 C CA . LEU A 1 143 ? 6.037 8.397 -20.564 1.00 52.31 143 LEU A CA 1
ATOM 1109 C C . LEU A 1 143 ? 7.082 8.166 -21.685 1.00 52.31 143 LEU A C 1
ATOM 1111 O O . LEU A 1 143 ? 8.281 8.110 -21.451 1.00 52.31 143 LEU A O 1
ATOM 1115 N N . GLN A 1 144 ? 6.636 8.019 -22.934 1.00 50.91 144 GLN A N 1
ATOM 1116 C CA . GLN A 1 144 ? 7.440 8.240 -24.122 1.00 50.91 144 GLN A CA 1
ATOM 1117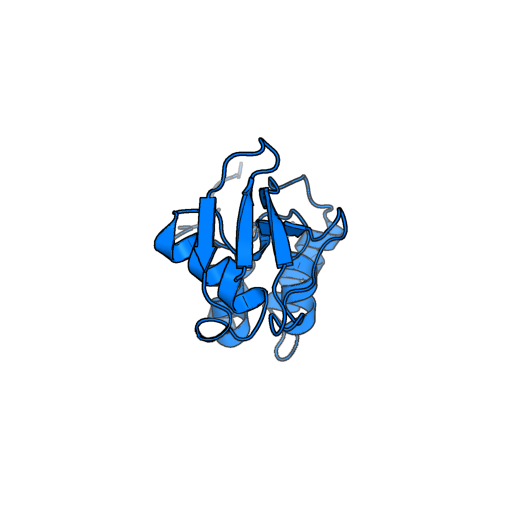 C C . GLN A 1 144 ? 7.147 9.664 -24.572 1.00 50.91 144 GLN A C 1
ATOM 1119 O O . GLN A 1 144 ? 6.318 9.873 -25.446 1.00 50.91 144 GLN A O 1
ATOM 1124 N N . CYS A 1 145 ? 7.766 10.640 -23.912 1.00 46.06 145 CYS A N 1
ATOM 1125 C CA . CYS A 1 145 ? 8.170 11.915 -24.511 1.00 46.06 145 CYS A CA 1
ATOM 1126 C C . CYS A 1 145 ? 8.749 12.829 -23.428 1.00 46.06 145 CYS A C 1
ATOM 1128 O O . CYS A 1 145 ? 8.078 13.719 -22.918 1.00 46.06 145 CYS A O 1
ATOM 1130 N N . LEU A 1 146 ? 10.027 12.630 -23.121 1.00 43.19 146 LEU A N 1
ATOM 1131 C CA . LEU A 1 146 ? 10.940 13.732 -22.812 1.00 43.19 146 LEU A CA 1
ATOM 1132 C C . LEU A 1 146 ? 12.321 13.382 -23.386 1.00 43.19 146 LEU A C 1
ATOM 1134 O O . LEU A 1 146 ? 13.295 13.155 -22.686 1.00 43.19 146 LEU A O 1
ATOM 1138 N N . GLY A 1 147 ? 12.344 13.271 -24.712 1.00 41.94 147 GLY A N 1
ATOM 1139 C CA . GLY A 1 147 ? 13.455 13.736 -25.543 1.00 41.94 147 GLY A CA 1
ATOM 1140 C C . GLY A 1 147 ? 12.854 14.736 -26.538 1.00 41.94 147 GLY A C 1
ATOM 1141 O O . GLY A 1 147 ? 11.669 14.584 -26.871 1.00 41.94 147 GLY A O 1
ATOM 1142 N N . PRO A 1 148 ? 13.575 15.766 -27.007 1.00 42.53 148 PRO A N 1
ATOM 1143 C CA . PRO A 1 148 ? 15.033 15.865 -27.151 1.00 42.53 148 PRO A CA 1
ATOM 1144 C C . PRO A 1 148 ? 15.788 16.544 -26.001 1.00 42.53 148 PRO A C 1
ATOM 1146 O O . PRO A 1 148 ? 15.172 17.336 -25.256 1.00 42.53 148 PRO A O 1
#

Foldseek 3Di:
DEFEEAPVRHTDDDDDLVPDFWQLRVQCCCCVPVVAAFSLQKFKAFVNHTDDRHHTSNDYTYIYIDGAAADDDDLVLLVQLQVLLLDPPSLVVNLVSSNPSHQQQSAHPPQRHGSLRNNVVNVVVSSNVSSVSSVDDPPPPDPPDDDD

Sequence (148 aa):
MLHISQLSGEELTSLPLAELSDVKALKQRLHRQHGMPPRFRQRLLHEGNALDDAVKLDSAMDLQVLIVAFSEVSEQQRRELYYCAASDGRLAEVEALLQLPMDPDAADDVHGILPLRIASQNGHVDVVELLLEAGARVDVRDLQCLGP

Radius of gyration: 17.03 Å; chains: 1; bounding box: 36×31×49 Å

Secondary structure (DSSP, 8-state):
-EEEEETTS-EEEEE-GGG-SBHHHHHHHHHHHH-PPPGGGEEEEETTEEPPTT-B--S-EEEEEEEPPP-PPPHHHHHHHHHHHHSTT-HHHHHHHHTSS--TT---SSS---HHHHHHHHT-HHHHHHHHHTT--TT---------

Organism: Symbiodinium microadriaticum (NCBI:txid2951)

pLDDT: mean 86.35, std 10.39, range [41.94, 94.06]

InterPro domains:
  IPR000626 Ubiquitin-like domain [PS50053] (1-59)
  IPR002110 Ankyrin repeat [PF12796] (65-142)
  IPR002110 Ankyrin repeat [PS50088] (111-143)
  IPR002110 Ankyrin repeat [SM00248] (77-106)
  IPR002110 Ankyrin repeat [SM00248] (111-140)
  IPR036770 Anky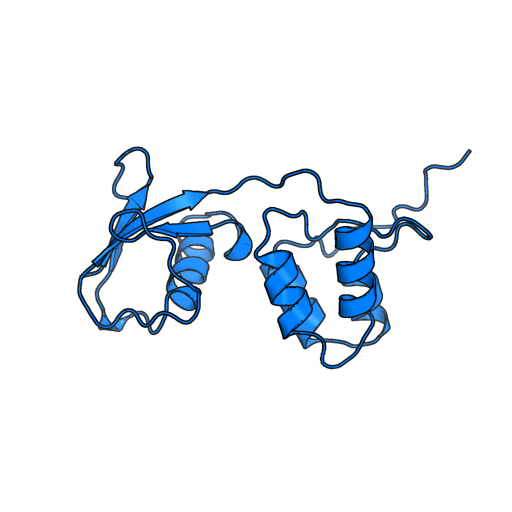rin repeat-containing domain superfamily [G3DSA:1.25.40.20] (63-146)
  IPR036770 Ankyrin repeat-containing domain superfamily [SSF48403] (77-143)